Protein AF-A0A5V0AQ89-F1 (afdb_monomer_lite)

Sequence (59 aa):
MSCPKCGSGNIAKEKTMRGWSDDYVCCDCGYNDSKDAFGERGKNEFVRINKERKGNEKS

Secondary structure (DSSP, 8-state):
---TTT----EEEEEETTEEEEEEEETTT--EEETTTTTHHHHHHHHHHHHHHTTSS--

Structure (mmCIF, N/CA/C/O backbone):
data_AF-A0A5V0AQ89-F1
#
_entry.id   AF-A0A5V0AQ89-F1
#
loop_
_atom_site.group_PDB
_atom_site.id
_atom_site.type_symbol
_atom_site.label_atom_id
_atom_site.label_alt_id
_atom_site.label_comp_id
_atom_site.label_asym_id
_atom_site.label_entity_id
_atom_site.label_seq_id
_atom_site.pdbx_PDB_ins_code
_atom_site.Cartn_x
_atom_site.Cartn_y
_atom_site.Cartn_z
_atom_site.occupancy
_atom_site.B_iso_or_equiv
_atom_site.auth_seq_id
_atom_site.auth_comp_id
_atom_site.auth_asym_id
_atom_site.auth_atom_id
_atom_site.pdbx_PDB_model_num
ATOM 1 N N . MET A 1 1 ? -0.553 -0.576 7.618 1.00 76.00 1 MET A N 1
ATOM 2 C CA . MET A 1 1 ? -0.715 0.397 6.518 1.00 76.00 1 MET A CA 1
ATOM 3 C C . MET A 1 1 ? -2.159 0.303 6.084 1.00 76.00 1 MET A C 1
ATOM 5 O O . MET A 1 1 ? -2.658 -0.813 6.003 1.00 76.00 1 MET A O 1
ATOM 9 N N . SER A 1 2 ? -2.821 1.436 5.887 1.00 85.12 2 SER A N 1
ATOM 10 C CA . SER A 1 2 ? -4.240 1.489 5.531 1.00 85.12 2 SER A CA 1
ATOM 11 C C . SER A 1 2 ? -4.439 2.553 4.464 1.00 85.12 2 SER A C 1
ATOM 13 O O . SER A 1 2 ? -3.833 3.621 4.529 1.00 85.12 2 SER A O 1
ATOM 15 N N . CYS A 1 3 ? -5.280 2.268 3.474 1.00 87.50 3 CYS A N 1
ATOM 16 C CA . CYS A 1 3 ? -5.555 3.187 2.386 1.00 87.50 3 CYS A CA 1
ATOM 17 C C . CYS A 1 3 ? -6.160 4.487 2.942 1.00 87.50 3 CYS A C 1
ATOM 19 O O . CYS A 1 3 ? -7.179 4.441 3.642 1.00 87.50 3 CYS A O 1
ATOM 21 N N . PRO A 1 4 ? -5.598 5.664 2.621 1.00 84.38 4 PRO A N 1
ATOM 22 C CA . PRO A 1 4 ? -6.143 6.935 3.084 1.00 84.38 4 PRO A CA 1
ATOM 23 C C . PRO A 1 4 ? -7.478 7.292 2.415 1.00 84.38 4 PRO A C 1
ATOM 25 O O . PRO A 1 4 ? -8.204 8.140 2.925 1.00 84.38 4 PRO A O 1
ATOM 28 N N . LYS A 1 5 ? -7.841 6.642 1.303 1.00 85.88 5 LYS A N 1
ATOM 29 C CA . LYS A 1 5 ? -9.125 6.859 0.621 1.00 85.88 5 LYS A CA 1
ATOM 30 C C . LYS A 1 5 ? -10.242 5.991 1.186 1.00 85.88 5 LYS A C 1
ATOM 32 O O . LYS A 1 5 ? -11.256 6.527 1.616 1.00 85.88 5 LYS A O 1
ATOM 37 N N . CYS A 1 6 ? -10.056 4.672 1.211 1.00 88.44 6 CYS A N 1
ATOM 38 C CA . CYS A 1 6 ? -11.117 3.729 1.584 1.00 88.44 6 CYS A CA 1
ATOM 39 C C . CYS A 1 6 ? -10.921 3.063 2.954 1.00 88.44 6 CYS A C 1
ATOM 41 O O . CYS A 1 6 ? -11.806 2.355 3.412 1.00 88.44 6 CYS A O 1
ATOM 43 N N . GLY A 1 7 ? -9.773 3.256 3.612 1.00 85.56 7 GLY A N 1
ATOM 44 C CA . GLY A 1 7 ? -9.459 2.605 4.889 1.00 85.56 7 GLY A CA 1
ATOM 45 C C . GLY A 1 7 ? -9.031 1.139 4.778 1.00 85.56 7 GLY A C 1
ATOM 46 O O . GLY A 1 7 ? -8.634 0.563 5.787 1.00 85.56 7 GLY A O 1
ATOM 47 N N . SER A 1 8 ? -9.049 0.544 3.581 1.00 87.25 8 SER A N 1
ATOM 48 C CA . SER A 1 8 ? -8.658 -0.854 3.389 1.00 87.25 8 SER A CA 1
ATOM 49 C C . SER A 1 8 ? -7.189 -1.120 3.739 1.00 87.25 8 SER A C 1
ATOM 51 O O . SER A 1 8 ? -6.310 -0.308 3.447 1.00 87.25 8 SER A O 1
ATOM 53 N N . GLY A 1 9 ? -6.919 -2.288 4.325 1.00 87.81 9 GLY A N 1
ATOM 54 C CA . GLY A 1 9 ? -5.569 -2.819 4.532 1.00 87.81 9 GLY A CA 1
ATOM 55 C C . GLY A 1 9 ? -4.991 -3.558 3.318 1.00 87.81 9 GLY A C 1
ATOM 56 O O . GLY A 1 9 ? -3.840 -3.987 3.371 1.00 87.81 9 GLY A O 1
ATOM 57 N N . ASN A 1 10 ? -5.760 -3.714 2.236 1.00 89.50 10 ASN A N 1
ATOM 58 C CA . ASN A 1 10 ? -5.358 -4.438 1.032 1.00 89.50 10 ASN A CA 1
ATOM 59 C C . ASN A 1 10 ? -4.468 -3.559 0.137 1.00 89.50 10 ASN A C 1
ATOM 61 O O . ASN A 1 10 ? -4.933 -2.915 -0.808 1.00 89.50 10 ASN A O 1
ATOM 65 N N . ILE A 1 11 ? -3.188 -3.462 0.500 1.00 88.62 11 ILE A N 1
ATOM 66 C CA . ILE A 1 11 ? -2.192 -2.601 -0.148 1.00 88.62 11 ILE A CA 1
ATOM 67 C C . ILE A 1 11 ? -1.037 -3.467 -0.650 1.00 88.62 11 ILE A C 1
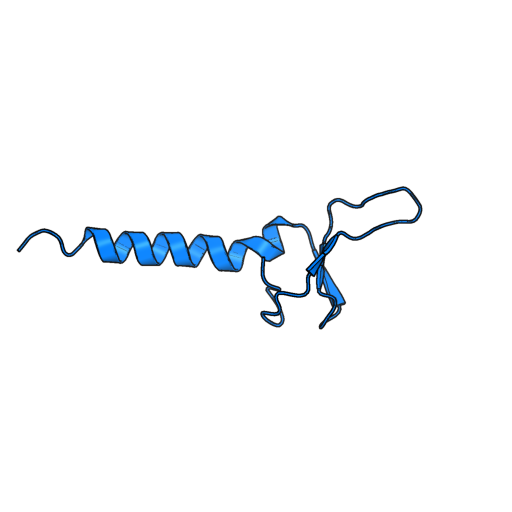ATOM 69 O O . ILE A 1 11 ? -0.433 -4.209 0.126 1.00 88.62 11 ILE A O 1
ATOM 73 N N . ALA A 1 12 ? -0.699 -3.330 -1.929 1.00 88.31 12 ALA A N 1
ATOM 74 C CA . ALA A 1 12 ? 0.400 -4.034 -2.578 1.00 88.31 12 ALA A CA 1
ATOM 75 C C . ALA A 1 12 ? 1.469 -3.045 -3.058 1.00 88.31 12 ALA A C 1
ATOM 77 O O . ALA A 1 12 ? 1.161 -1.907 -3.397 1.00 88.31 12 ALA A O 1
ATOM 78 N N . LYS A 1 13 ? 2.734 -3.476 -3.094 1.00 86.00 13 LYS A N 1
ATOM 79 C CA . LYS A 1 13 ? 3.818 -2.675 -3.679 1.00 86.00 13 LYS A CA 1
ATOM 80 C C . LYS A 1 13 ? 3.687 -2.704 -5.202 1.00 86.00 13 LYS A C 1
ATOM 82 O O . LYS A 1 13 ? 3.537 -3.786 -5.776 1.00 86.00 13 LYS A O 1
ATOM 87 N N . GLU A 1 14 ? 3.725 -1.544 -5.849 1.00 84.31 14 GLU A N 1
ATOM 88 C CA . GLU A 1 14 ? 3.602 -1.469 -7.301 1.00 84.31 14 GLU A CA 1
ATOM 89 C C . GLU A 1 14 ? 4.843 -2.081 -7.965 1.00 84.31 14 GLU A C 1
ATOM 91 O O . GLU A 1 14 ? 5.992 -1.757 -7.646 1.00 84.31 14 GLU A O 1
ATOM 96 N N . LYS A 1 15 ? 4.615 -3.000 -8.907 1.00 80.44 15 LYS A N 1
ATOM 97 C CA . LYS A 1 15 ? 5.673 -3.620 -9.704 1.00 80.44 15 LYS A CA 1
ATOM 98 C C . LYS A 1 15 ? 5.568 -3.108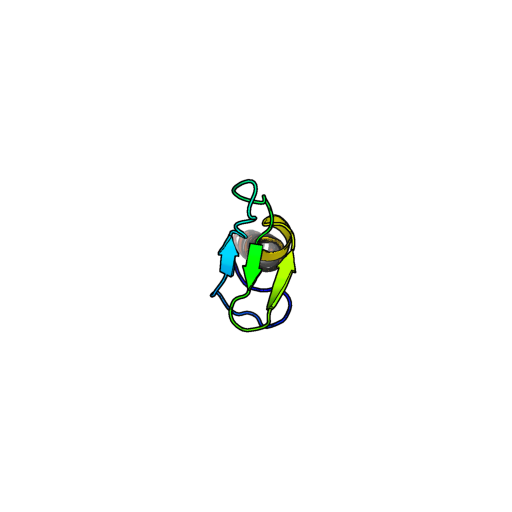 -11.133 1.00 80.44 15 LYS A C 1
ATOM 100 O O . LYS A 1 15 ? 4.619 -3.426 -11.843 1.00 80.44 15 LYS A O 1
ATOM 105 N N . THR A 1 16 ? 6.556 -2.334 -11.557 1.00 76.88 16 THR A N 1
ATOM 106 C CA . THR A 1 16 ? 6.661 -1.842 -12.932 1.00 76.88 16 THR A CA 1
ATOM 107 C C . THR A 1 16 ? 7.424 -2.845 -13.798 1.00 76.88 16 THR A C 1
ATOM 109 O O . THR A 1 16 ? 8.157 -3.704 -13.301 1.00 76.88 16 THR A O 1
ATOM 112 N N . MET A 1 17 ? 7.313 -2.722 -15.125 1.00 75.25 17 MET A N 1
ATOM 113 C CA . MET A 1 17 ? 8.085 -3.550 -16.069 1.00 75.25 17 MET A CA 1
ATOM 114 C C . MET A 1 17 ? 9.610 -3.404 -15.908 1.00 75.25 17 MET A C 1
ATOM 116 O O . MET A 1 17 ? 10.355 -4.259 -16.377 1.00 75.25 17 MET A O 1
ATOM 120 N N . ARG A 1 18 ? 10.083 -2.338 -15.245 1.00 80.44 18 ARG A N 1
ATOM 121 C CA . ARG A 1 18 ? 11.507 -2.076 -14.979 1.00 80.44 18 ARG A CA 1
ATOM 122 C C . ARG A 1 18 ? 11.971 -2.538 -13.593 1.00 80.44 18 ARG A C 1
ATOM 124 O O . ARG A 1 18 ? 13.158 -2.439 -13.305 1.00 80.44 18 ARG A O 1
ATOM 131 N N . GLY A 1 19 ? 11.070 -3.041 -12.745 1.00 79.19 19 GLY A N 1
ATOM 132 C CA . GLY A 1 19 ? 11.388 -3.463 -11.383 1.00 79.19 19 GLY A CA 1
ATOM 133 C C . GLY A 1 19 ? 10.320 -3.066 -10.368 1.00 79.19 19 GLY A C 1
ATOM 134 O O . GLY A 1 19 ? 9.180 -2.761 -10.706 1.00 79.19 19 GLY A O 1
ATOM 135 N N . TRP A 1 20 ? 10.679 -3.091 -9.091 1.00 74.38 20 TRP A N 1
ATOM 136 C CA . TRP A 1 20 ? 9.787 -2.636 -8.026 1.00 74.38 20 TRP A CA 1
ATOM 137 C C . TRP A 1 20 ? 9.749 -1.101 -8.032 1.00 74.38 20 TRP A C 1
ATOM 139 O O . TRP A 1 20 ? 10.816 -0.493 -7.991 1.00 74.38 20 TRP A O 1
ATOM 149 N N . SER A 1 21 ? 8.559 -0.489 -8.095 1.00 77.38 21 SER A N 1
ATOM 150 C CA . SER A 1 21 ? 8.417 0.938 -7.765 1.00 77.38 21 SER A CA 1
ATOM 151 C C . SER A 1 21 ? 8.488 1.101 -6.252 1.00 77.38 21 SER A C 1
ATOM 153 O O . SER A 1 21 ? 8.189 0.153 -5.527 1.00 77.38 21 SER A O 1
ATOM 155 N N . ASP A 1 22 ? 8.853 2.277 -5.752 1.00 79.81 22 ASP A N 1
ATOM 156 C CA . ASP A 1 22 ? 8.702 2.599 -4.327 1.00 79.81 22 ASP A CA 1
ATOM 157 C C . ASP A 1 22 ? 7.263 2.986 -3.944 1.00 79.81 22 ASP A C 1
ATOM 159 O O . ASP A 1 22 ? 6.951 3.133 -2.756 1.00 79.81 22 ASP A O 1
ATOM 163 N N . ASP A 1 23 ? 6.376 3.037 -4.937 1.00 84.75 23 ASP A N 1
ATOM 164 C CA . ASP A 1 23 ? 4.949 3.283 -4.776 1.00 84.75 23 ASP A CA 1
ATOM 165 C C . ASP A 1 23 ? 4.166 2.031 -4.358 1.00 84.75 23 ASP A C 1
ATOM 167 O O . ASP A 1 23 ? 4.571 0.877 -4.551 1.00 84.75 23 ASP A O 1
ATOM 171 N N . TYR A 1 24 ? 3.022 2.277 -3.730 1.00 89.31 24 TYR A N 1
ATOM 172 C CA . TYR A 1 24 ? 2.095 1.286 -3.210 1.00 89.31 24 TYR A CA 1
ATOM 173 C C . TYR A 1 24 ? 0.694 1.578 -3.739 1.00 89.31 24 TYR A C 1
ATOM 175 O O . TYR A 1 24 ? 0.253 2.719 -3.812 1.00 89.31 24 TYR A O 1
ATOM 183 N N . VAL A 1 25 ? -0.050 0.522 -4.048 1.00 90.62 25 VAL A N 1
ATOM 184 C CA . VAL A 1 25 ? -1.407 0.609 -4.579 1.00 90.62 25 VAL A CA 1
ATOM 185 C C . VAL A 1 25 ? -2.395 -0.108 -3.666 1.00 90.62 25 VAL A C 1
ATOM 187 O O . VAL A 1 25 ? -2.165 -1.233 -3.218 1.00 90.62 25 VAL A O 1
ATOM 190 N N . CYS A 1 26 ? -3.525 0.535 -3.384 1.00 92.06 26 CYS A N 1
ATOM 191 C CA . CYS A 1 26 ? -4.670 -0.111 -2.763 1.00 92.06 26 CYS A CA 1
ATOM 192 C C . CYS A 1 26 ? -5.381 -0.975 -3.799 1.00 92.06 26 CYS A C 1
ATOM 194 O O . CYS A 1 26 ? -5.935 -0.458 -4.767 1.00 92.06 26 CYS A O 1
ATOM 196 N N . CYS A 1 27 ? -5.421 -2.281 -3.561 1.00 90.69 27 CYS A N 1
ATOM 197 C CA . CYS A 1 27 ? -6.051 -3.230 -4.473 1.00 90.69 27 CYS A CA 1
ATOM 198 C C . CYS A 1 27 ? -7.586 -3.134 -4.472 1.00 90.69 27 CYS A C 1
ATOM 200 O O . CYS A 1 27 ? -8.212 -3.592 -5.420 1.00 90.69 27 CYS A O 1
ATOM 202 N N . ASP A 1 28 ? -8.188 -2.503 -3.458 1.00 91.12 28 ASP A N 1
ATOM 203 C CA . ASP A 1 28 ? -9.650 -2.393 -3.360 1.00 91.12 28 ASP A CA 1
ATOM 204 C C . ASP A 1 28 ? -10.217 -1.140 -4.040 1.00 91.12 28 ASP A C 1
ATOM 206 O O . ASP A 1 28 ? -11.327 -1.177 -4.561 1.00 91.12 28 ASP A O 1
ATOM 210 N N . CYS A 1 29 ? -9.492 -0.014 -4.023 1.00 91.44 29 CYS A N 1
ATOM 211 C CA . CYS A 1 29 ? -9.975 1.254 -4.597 1.00 91.44 29 CYS A CA 1
ATOM 212 C C . CYS A 1 29 ? -9.084 1.834 -5.703 1.00 91.44 29 CYS A C 1
ATOM 214 O O . CYS A 1 29 ? -9.416 2.877 -6.262 1.00 91.44 29 CYS A O 1
ATOM 216 N N . GLY A 1 30 ? -7.946 1.199 -6.000 1.00 89.44 30 GLY A N 1
ATOM 217 C CA . GLY A 1 30 ? -7.006 1.632 -7.038 1.00 89.44 30 GLY A CA 1
ATOM 218 C C . GLY A 1 30 ? -6.166 2.861 -6.681 1.00 89.44 30 GLY A C 1
ATOM 219 O O . GLY A 1 30 ? -5.441 3.366 -7.531 1.00 89.44 30 GLY A O 1
ATOM 220 N N . TYR A 1 31 ? -6.245 3.363 -5.444 1.00 89.06 31 TYR A N 1
ATOM 221 C CA . TYR A 1 31 ? -5.413 4.481 -4.995 1.00 89.06 31 TYR A CA 1
ATOM 222 C C . TYR A 1 31 ? -3.931 4.089 -5.025 1.00 89.06 31 TYR A C 1
ATOM 224 O O . TYR A 1 31 ? -3.572 3.129 -4.350 1.00 89.06 31 TYR A O 1
ATOM 232 N N . ASN A 1 32 ? -3.098 4.816 -5.772 1.00 89.25 32 ASN A N 1
ATOM 233 C CA . ASN A 1 32 ? -1.652 4.599 -5.877 1.00 89.25 32 ASN A CA 1
ATOM 234 C C . ASN A 1 32 ? -0.903 5.820 -5.325 1.00 89.25 32 ASN A C 1
ATOM 236 O O . ASN A 1 32 ? -1.196 6.945 -5.731 1.00 89.25 32 ASN A O 1
ATOM 240 N N . ASP A 1 33 ? 0.000 5.592 -4.375 1.00 87.00 33 ASP A N 1
ATOM 241 C CA . ASP A 1 33 ? 0.800 6.626 -3.718 1.00 87.00 33 ASP A CA 1
ATOM 242 C C . ASP A 1 33 ? 2.047 6.013 -3.052 1.00 87.00 33 ASP A C 1
ATOM 244 O O . ASP A 1 33 ? 2.182 4.796 -2.904 1.00 87.00 33 ASP A O 1
ATOM 248 N N . SER A 1 34 ? 2.956 6.850 -2.574 1.00 86.88 34 SER A N 1
ATOM 249 C CA . SER A 1 34 ? 4.126 6.428 -1.813 1.00 86.88 34 SER A CA 1
ATOM 250 C C . SER A 1 34 ? 3.743 5.723 -0.505 1.00 86.88 34 SER A C 1
ATOM 252 O O . SER A 1 34 ? 2.712 5.995 0.117 1.00 86.88 34 SER A O 1
ATOM 254 N N . LYS A 1 35 ? 4.624 4.837 -0.019 1.00 83.38 35 LYS A N 1
ATOM 255 C CA . LYS A 1 35 ? 4.418 4.058 1.221 1.00 83.38 35 LYS A CA 1
ATOM 256 C C . LYS A 1 35 ? 3.991 4.909 2.421 1.00 83.38 35 LYS A C 1
ATOM 258 O O . LYS A 1 35 ? 3.178 4.468 3.238 1.00 83.38 35 LYS A O 1
ATOM 263 N N . ASP A 1 36 ? 4.563 6.105 2.551 1.00 81.19 36 ASP A N 1
ATOM 264 C CA . ASP A 1 36 ? 4.289 7.000 3.671 1.00 81.19 36 ASP A CA 1
ATOM 265 C C . ASP A 1 36 ? 2.833 7.466 3.702 1.00 81.19 36 ASP A C 1
ATOM 267 O O . ASP A 1 36 ? 2.236 7.448 4.779 1.00 81.19 36 ASP A O 1
ATOM 271 N N . ALA A 1 37 ? 2.212 7.725 2.547 1.00 80.88 37 ALA A N 1
ATOM 272 C CA . ALA A 1 37 ? 0.804 8.116 2.449 1.00 80.88 37 ALA A CA 1
ATOM 273 C C . ALA A 1 37 ? -0.149 7.036 3.001 1.00 80.88 37 ALA A C 1
ATOM 275 O O . ALA A 1 37 ? -1.168 7.337 3.628 1.00 80.88 37 ALA A O 1
ATOM 276 N N . PHE A 1 38 ? 0.213 5.757 2.857 1.00 80.56 38 PHE A N 1
ATOM 277 C CA . PHE A 1 38 ? -0.510 4.619 3.445 1.00 80.56 38 PHE A CA 1
ATOM 278 C C . PHE A 1 38 ? -0.205 4.386 4.937 1.00 80.56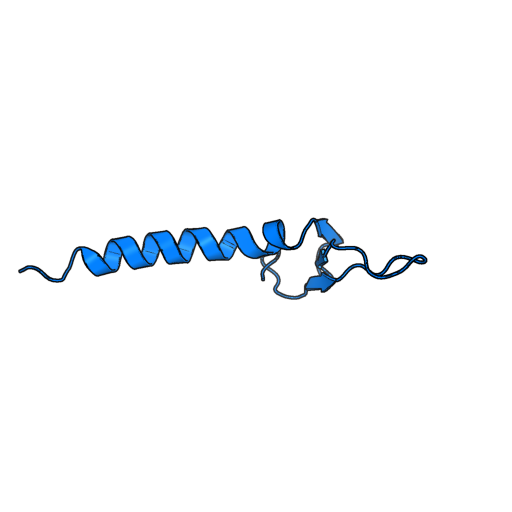 38 PHE A C 1
ATOM 280 O O . PHE A 1 38 ? -0.823 3.533 5.589 1.00 80.56 38 PHE A O 1
ATOM 287 N N . GLY A 1 39 ? 0.772 5.105 5.490 1.00 70.06 39 GLY A N 1
ATOM 288 C CA . GLY A 1 39 ? 1.194 5.046 6.889 1.00 70.06 39 GLY A CA 1
ATOM 289 C C . GLY A 1 39 ? 0.755 6.245 7.735 1.00 70.06 39 GLY A C 1
ATOM 290 O O . GLY A 1 39 ? 0.671 6.116 8.958 1.00 70.06 39 GLY A O 1
ATOM 291 N N . GLU A 1 40 ? 0.447 7.395 7.128 1.00 61.88 40 GLU A N 1
ATOM 292 C CA . GLU A 1 40 ? 0.145 8.634 7.863 1.00 61.88 40 GLU A CA 1
ATOM 293 C C . GLU A 1 40 ? -1.152 8.581 8.677 1.00 61.88 40 GLU A C 1
ATOM 295 O O . GLU A 1 40 ? -1.212 9.167 9.761 1.00 61.88 40 GLU A O 1
ATOM 300 N N . ARG A 1 41 ? -2.154 7.793 8.255 1.00 54.56 41 ARG A N 1
ATOM 301 C CA . ARG A 1 41 ? -3.372 7.601 9.065 1.00 54.56 41 ARG A CA 1
ATOM 302 C C . ARG A 1 41 ? -3.114 6.922 10.416 1.00 54.56 41 ARG A C 1
ATOM 304 O O . ARG A 1 41 ? -3.888 7.140 11.335 1.00 54.56 41 ARG A O 1
ATOM 311 N N . GLY A 1 42 ? -2.031 6.153 10.568 1.00 50.59 42 GLY A N 1
ATOM 312 C CA . GLY A 1 42 ? -1.698 5.473 11.830 1.00 50.59 42 GLY A CA 1
ATOM 313 C C . GLY A 1 42 ? -0.728 6.239 12.736 1.00 50.59 42 GLY A C 1
ATOM 314 O O . GLY A 1 42 ? -0.726 6.040 13.950 1.00 50.59 42 GLY A O 1
ATOM 315 N N . LYS A 1 43 ? 0.097 7.135 12.176 1.00 51.88 43 LYS A N 1
ATOM 316 C CA . LYS A 1 43 ? 1.123 7.859 12.950 1.00 51.88 43 LYS A CA 1
ATOM 317 C C . LYS A 1 43 ? 0.524 8.998 13.784 1.00 51.88 43 LYS A C 1
ATOM 319 O O . LYS A 1 43 ? 0.994 9.254 14.889 1.00 51.88 43 LYS A O 1
ATOM 324 N N . A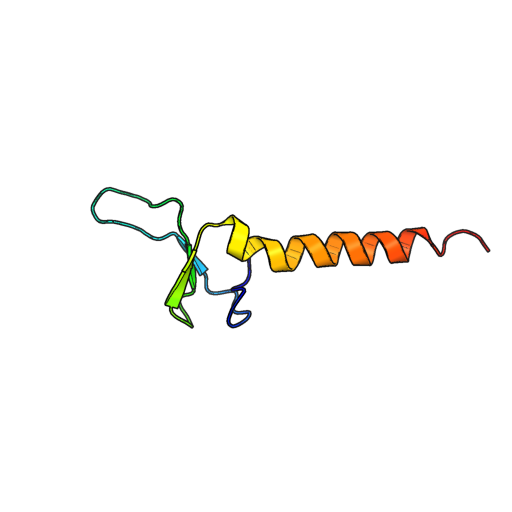SN A 1 44 ? -0.540 9.643 13.302 1.00 51.50 44 ASN A N 1
ATOM 325 C CA . ASN A 1 44 ? -1.155 10.772 14.008 1.00 51.50 44 ASN A CA 1
ATOM 326 C C . ASN A 1 44 ? -2.147 10.347 15.108 1.00 51.50 44 ASN A C 1
ATOM 328 O O . ASN A 1 44 ? -2.397 11.105 16.041 1.00 51.50 44 ASN A O 1
ATOM 332 N N . GLU A 1 45 ? -2.683 9.126 15.050 1.00 51.88 45 GLU A N 1
ATOM 333 C CA . GLU A 1 45 ? -3.550 8.596 16.110 1.00 51.88 45 GLU A CA 1
ATOM 334 C C . GLU A 1 45 ? -2.728 8.103 17.310 1.00 51.88 45 GLU A C 1
ATOM 336 O O . GLU A 1 45 ? -3.049 8.417 18.454 1.00 51.88 45 GLU A O 1
ATOM 341 N N . PHE A 1 46 ? -1.580 7.458 17.069 1.00 51.50 46 PHE A N 1
ATOM 342 C CA . PHE A 1 46 ? -0.694 7.001 18.146 1.00 51.50 46 PHE A CA 1
ATOM 343 C C . PHE A 1 46 ? -0.091 8.164 18.955 1.00 51.50 46 PHE A C 1
ATOM 345 O O . PHE A 1 46 ? 0.032 8.073 20.175 1.00 51.50 46 PHE A O 1
ATOM 352 N N . VAL A 1 47 ? 0.230 9.292 18.305 1.00 54.38 47 VAL A N 1
ATOM 353 C CA . VAL A 1 47 ? 0.725 10.505 18.987 1.00 54.38 47 VAL A CA 1
ATOM 354 C C . VAL A 1 47 ? -0.378 11.195 19.801 1.00 54.38 47 VAL A C 1
ATOM 356 O O . VAL A 1 47 ? -0.093 11.722 20.877 1.00 54.38 47 VAL A O 1
ATOM 359 N N . ARG A 1 48 ? -1.639 11.163 19.346 1.00 52.12 48 ARG A N 1
ATOM 360 C CA . ARG A 1 48 ? -2.778 11.715 20.102 1.00 52.12 48 ARG A CA 1
ATOM 361 C C . ARG A 1 48 ? -3.114 10.854 21.321 1.00 52.12 48 ARG A C 1
ATOM 363 O O . ARG A 1 48 ? -3.172 11.390 22.425 1.00 52.12 48 ARG A O 1
ATOM 370 N N . ILE A 1 49 ? -3.190 9.532 21.156 1.00 54.00 49 ILE A N 1
ATOM 371 C CA . ILE A 1 49 ? -3.515 8.599 22.249 1.00 54.00 49 ILE A CA 1
ATOM 372 C C . ILE A 1 49 ? -2.425 8.605 23.338 1.00 54.00 49 ILE A C 1
ATOM 374 O O . ILE A 1 49 ? -2.738 8.597 24.530 1.00 54.00 49 ILE A O 1
ATOM 378 N N . ASN A 1 50 ? -1.138 8.685 22.973 1.00 54.25 50 ASN A N 1
ATOM 379 C CA . ASN A 1 50 ? -0.065 8.765 23.977 1.00 54.25 50 ASN A CA 1
ATOM 380 C C . ASN A 1 50 ? -0.019 10.107 24.725 1.00 54.25 50 ASN A C 1
ATOM 382 O O . ASN A 1 50 ? 0.539 10.168 25.823 1.00 54.25 50 ASN A O 1
ATOM 386 N N . LYS A 1 51 ? -0.589 11.181 24.163 1.00 54.19 51 LYS A N 1
ATOM 387 C CA . LYS A 1 51 ? -0.685 12.473 24.853 1.00 54.19 51 LYS A CA 1
ATOM 388 C C . LYS A 1 51 ? -1.801 12.469 25.901 1.00 54.19 51 LYS A C 1
ATOM 390 O O . LYS A 1 51 ? -1.618 13.058 26.961 1.00 54.19 51 LYS A O 1
ATOM 395 N N . GLU A 1 52 ? -2.896 11.751 25.653 1.00 54.47 52 GLU A N 1
ATOM 396 C CA . GLU A 1 52 ? -3.999 11.605 26.616 1.00 54.47 52 GLU A CA 1
ATOM 397 C C . GLU A 1 52 ? -3.643 10.682 27.793 1.00 54.47 52 GLU A C 1
ATOM 399 O O . GLU A 1 52 ? -4.022 10.967 28.927 1.00 54.47 52 GLU A O 1
ATOM 404 N N . ARG A 1 53 ? -2.834 9.631 27.586 1.00 55.09 53 ARG A N 1
ATOM 405 C CA . ARG A 1 53 ? -2.434 8.734 28.691 1.00 55.09 53 ARG A CA 1
ATOM 406 C C . ARG A 1 53 ? -1.421 9.326 29.672 1.00 55.09 53 ARG A C 1
ATOM 408 O O . ARG A 1 53 ? -1.434 8.943 30.834 1.00 55.09 53 ARG A O 1
ATOM 415 N N . LYS A 1 54 ? -0.569 10.268 29.253 1.00 53.47 54 LYS A N 1
ATOM 416 C CA . LYS A 1 54 ? 0.393 10.927 30.163 1.00 53.47 54 LYS A CA 1
ATOM 417 C C . LYS A 1 54 ? -0.218 12.033 31.035 1.00 53.47 54 LYS A C 1
ATOM 419 O O . LYS A 1 54 ? 0.481 12.566 31.892 1.00 53.47 54 LYS A O 1
ATOM 424 N N . GLY A 1 55 ? -1.485 12.391 30.821 1.00 51.50 55 GLY A N 1
ATOM 425 C CA . GLY A 1 55 ? -2.186 13.412 31.606 1.00 51.50 55 GLY A CA 1
ATOM 426 C C . GLY A 1 55 ? -2.921 12.8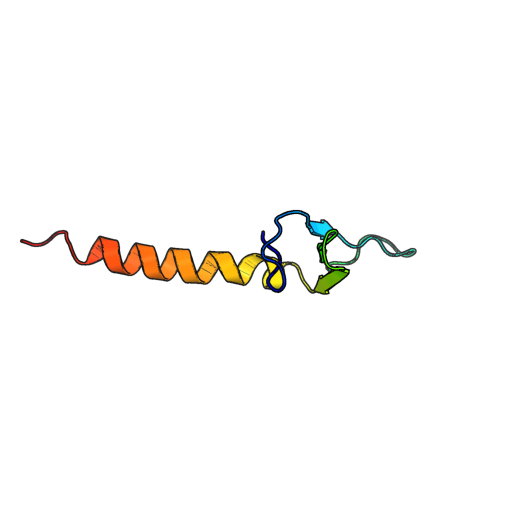88 32.843 1.00 51.50 55 GLY A C 1
ATOM 427 O O . GLY A 1 55 ? -3.357 13.700 33.648 1.00 51.50 55 GLY A O 1
ATOM 428 N N . ASN A 1 56 ? -3.058 11.567 33.012 1.00 52.34 56 ASN A N 1
ATOM 429 C CA . ASN A 1 56 ? -3.899 10.966 34.058 1.00 52.34 56 ASN A CA 1
ATOM 430 C C . ASN A 1 56 ? -3.105 10.118 35.072 1.00 52.34 56 ASN A C 1
ATOM 432 O O . ASN A 1 56 ? -3.576 9.085 35.534 1.00 52.34 56 ASN A O 1
ATOM 436 N N . GLU A 1 57 ? -1.878 10.538 35.393 1.00 54.19 57 GLU A N 1
ATOM 437 C CA . GLU A 1 57 ? -1.017 9.899 36.405 1.00 54.19 57 GLU A CA 1
ATOM 438 C C . GLU A 1 57 ? -0.521 10.911 37.455 1.00 54.19 57 GLU A C 1
ATOM 440 O O . GLU A 1 57 ?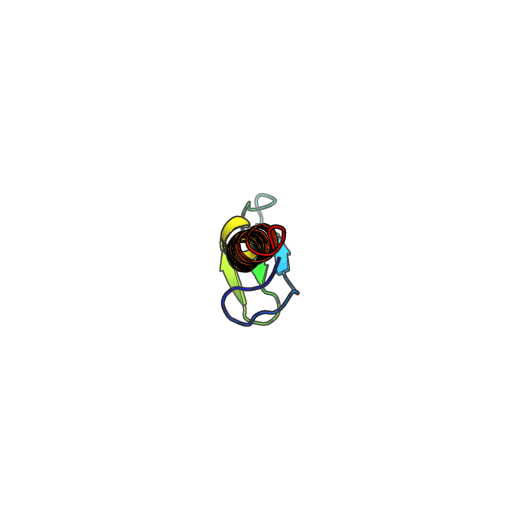 0.611 10.870 37.934 1.00 54.19 57 GLU A O 1
ATOM 445 N N . LYS A 1 58 ? -1.376 11.877 37.801 1.00 50.41 58 LYS A N 1
ATOM 446 C CA . LYS A 1 58 ? -1.183 12.730 38.977 1.00 50.41 58 LYS A CA 1
ATOM 447 C C . LYS A 1 58 ? -2.540 13.180 39.511 1.00 50.41 58 LYS A C 1
ATOM 449 O O . LYS A 1 58 ? -3.019 14.260 39.178 1.00 50.41 58 LYS A O 1
ATOM 454 N N . SER A 1 59 ? -3.151 12.324 40.320 1.00 45.88 59 SER A N 1
ATOM 455 C CA . SER A 1 59 ? -4.112 12.736 41.339 1.00 45.88 59 SER A CA 1
ATOM 456 C C . SER A 1 59 ? -3.700 12.152 42.677 1.00 45.88 59 SER A C 1
ATOM 458 O O . SER A 1 59 ? -3.004 11.112 42.668 1.00 45.88 59 SER A O 1
#

Radius of gyration: 16.17 Å; chains: 1; bounding box: 23×18×57 Å

pLDDT: mean 73.83, std 15.64, range [45.88, 92.06]

Foldseek 3Di:
DAQPPPRDPQKDFDADPVGTDQWIARPPPGDIDHPVNRVVVPPVVVVVVVVVVVVPPDD

Organism: Salmonella newport (NCBI:txid108619)